Protein AF-A0A9D6QYR2-F1 (afdb_monomer_lite)

InterPro domains:
  IPR004518 NTP pyrophosphohydrolase MazG-like domain [PF03819] (58-133)
  IPR012359 NTP pyrophosphohydrolase MazG-related, YpjD [cd11531] (42-132)
  IPR047046 NTP pyrophosphohydrolase MazG-related, YpjD/YvdC [PTHR42692] (37-138)

Structure (mmCIF, N/CA/C/O backbone):
data_AF-A0A9D6QYR2-F1
#
_entry.id   AF-A0A9D6QYR2-F1
#
loop_
_atom_site.group_PDB
_atom_site.id
_atom_site.type_symbol
_atom_site.label_atom_id
_atom_site.label_alt_id
_atom_site.label_comp_id
_atom_site.label_asym_id
_atom_site.label_entity_id
_atom_site.label_seq_id
_atom_site.pdbx_PDB_ins_code
_atom_site.Cartn_x
_atom_site.Cartn_y
_atom_site.Cartn_z
_atom_site.occupancy
_atom_site.B_iso_or_equiv
_atom_site.auth_seq_id
_atom_site.auth_comp_id
_atom_site.auth_asym_id
_atom_site.auth_atom_id
_atom_site.pdbx_PDB_model_num
ATOM 1 N N . MET A 1 1 ? -58.741 17.210 10.074 1.00 35.81 1 MET A N 1
ATOM 2 C CA . MET A 1 1 ? -60.043 16.617 9.696 1.00 35.81 1 MET A CA 1
ATOM 3 C C . MET A 1 1 ? -59.778 15.585 8.601 1.00 35.81 1 MET A C 1
ATOM 5 O O . MET A 1 1 ? -59.161 15.942 7.610 1.00 35.81 1 MET A O 1
ATOM 9 N N . LYS A 1 2 ? -60.115 14.306 8.832 1.00 44.38 2 LYS A N 1
ATOM 10 C CA . LYS A 1 2 ? -60.040 13.199 7.851 1.00 44.38 2 LYS A CA 1
ATOM 11 C C . LYS A 1 2 ? -60.904 13.511 6.626 1.00 44.38 2 LYS A C 1
ATOM 13 O O . LYS A 1 2 ? -62.031 13.912 6.876 1.00 44.38 2 LYS A O 1
ATOM 18 N N . VAL A 1 3 ? -60.473 13.148 5.408 1.00 33.22 3 VAL A N 1
ATOM 19 C CA . VAL A 1 3 ? -61.301 12.398 4.428 1.00 33.22 3 VAL A CA 1
ATOM 20 C C . VAL A 1 3 ? -60.398 11.560 3.497 1.00 33.22 3 VAL A C 1
ATOM 22 O O . VAL A 1 3 ? -59.361 12.030 3.043 1.00 33.22 3 VAL A O 1
ATOM 25 N N . ARG A 1 4 ? -60.805 10.300 3.272 1.00 44.25 4 ARG A N 1
ATOM 26 C CA . ARG A 1 4 ? -60.239 9.271 2.376 1.00 44.25 4 ARG A CA 1
ATOM 27 C C . ARG A 1 4 ? -60.510 9.564 0.891 1.00 44.25 4 ARG A C 1
ATOM 29 O O . ARG A 1 4 ? -61.601 10.020 0.576 1.00 44.25 4 ARG A O 1
ATOM 36 N N . LEU A 1 5 ? -59.631 9.093 0.005 1.00 35.09 5 LEU A N 1
ATOM 37 C CA . LEU A 1 5 ? -59.960 8.638 -1.358 1.00 35.09 5 LEU A CA 1
ATOM 38 C C . LEU A 1 5 ? -59.154 7.345 -1.590 1.00 35.09 5 LEU A C 1
ATOM 40 O O . LEU A 1 5 ? -57.933 7.365 -1.511 1.00 35.09 5 LEU A O 1
ATOM 44 N N . ALA A 1 6 ? -59.796 6.186 -1.446 1.00 38.44 6 ALA A N 1
ATOM 45 C CA . ALA A 1 6 ? -60.396 5.395 -2.526 1.00 38.44 6 ALA A CA 1
ATOM 46 C C . ALA A 1 6 ? -59.334 4.558 -3.263 1.00 38.44 6 ALA A C 1
ATOM 48 O O . ALA A 1 6 ? -58.515 5.063 -4.022 1.00 38.44 6 ALA A O 1
ATOM 49 N N . GLU A 1 7 ? -59.359 3.265 -2.950 1.00 41.50 7 GLU A N 1
ATOM 50 C CA . GLU A 1 7 ? -58.525 2.200 -3.495 1.00 41.50 7 GLU A CA 1
ATOM 51 C C . GLU A 1 7 ? -58.764 2.051 -5.003 1.00 41.50 7 GLU A C 1
ATOM 53 O O . GLU A 1 7 ? -59.899 1.882 -5.446 1.00 41.50 7 GLU A O 1
ATOM 58 N N . PHE A 1 8 ? -57.686 2.068 -5.788 1.00 39.41 8 PHE A N 1
ATOM 59 C CA . PHE A 1 8 ? -57.690 1.551 -7.151 1.00 39.41 8 PHE A CA 1
ATOM 60 C C . PHE A 1 8 ? -56.898 0.246 -7.137 1.00 39.41 8 PHE A C 1
ATOM 62 O O . PHE A 1 8 ? -55.669 0.247 -7.127 1.00 39.41 8 PHE A O 1
ATOM 69 N N . VAL A 1 9 ? -57.618 -0.871 -7.055 1.00 45.50 9 VAL A N 1
ATOM 70 C CA . VAL A 1 9 ? -57.062 -2.216 -7.212 1.00 45.50 9 VAL A CA 1
ATOM 71 C C . VAL A 1 9 ? -57.087 -2.542 -8.705 1.00 45.50 9 VAL A C 1
ATOM 73 O O . VAL A 1 9 ? -58.176 -2.721 -9.253 1.00 45.50 9 VAL A O 1
ATOM 76 N N . PRO A 1 10 ? -55.943 -2.649 -9.401 1.00 43.28 10 PRO A N 1
ATOM 77 C CA . PRO A 1 10 ? -55.941 -3.272 -10.708 1.00 43.28 10 PRO A CA 1
ATOM 78 C C . PRO A 1 10 ? -55.992 -4.791 -10.519 1.00 43.28 10 PRO A C 1
ATOM 80 O O . PRO A 1 10 ? -55.103 -5.400 -9.922 1.00 43.28 10 PRO A O 1
ATOM 83 N N . HIS A 1 11 ? -57.051 -5.405 -11.045 1.00 39.94 11 HIS A N 1
ATOM 84 C CA . HIS A 1 11 ? -57.114 -6.840 -11.293 1.00 39.94 11 HIS A CA 1
ATOM 85 C C . HIS A 1 11 ? -55.954 -7.243 -12.216 1.00 39.94 11 HIS A C 1
ATOM 87 O O . HIS A 1 11 ? -56.010 -7.030 -13.424 1.00 39.94 11 HIS A O 1
ATOM 93 N N . PHE A 1 12 ? -54.908 -7.847 -11.651 1.00 44.28 12 PHE A N 1
ATOM 94 C CA . PHE A 1 12 ? -53.894 -8.575 -12.410 1.00 44.28 12 PHE A CA 1
ATOM 95 C C . PHE A 1 12 ? -54.203 -10.070 -12.341 1.00 44.28 12 PHE A C 1
ATOM 97 O O . PHE A 1 12 ? -53.740 -10.802 -11.470 1.00 44.28 12 PHE A O 1
ATOM 104 N N . THR A 1 13 ? -55.021 -10.527 -13.283 1.00 43.91 13 THR A N 1
ATOM 105 C CA . THR A 1 13 ? -55.102 -11.937 -13.660 1.00 43.91 13 THR A CA 1
ATOM 106 C C . THR A 1 13 ? -53.923 -12.245 -14.578 1.00 43.91 13 THR A C 1
ATOM 108 O O . THR A 1 13 ? -53.931 -11.858 -15.744 1.00 43.91 13 THR A O 1
ATOM 111 N N . GLY A 1 14 ? -52.891 -12.914 -14.067 1.00 39.06 14 GLY A N 1
ATOM 112 C CA . GLY A 1 14 ? -51.807 -13.428 -14.905 1.00 39.06 14 GLY A CA 1
ATOM 113 C C . GLY A 1 14 ? -50.497 -13.621 -14.150 1.00 39.06 14 GLY A C 1
ATOM 114 O O . GLY A 1 14 ? -50.000 -12.703 -13.507 1.00 39.06 14 GLY A O 1
ATOM 115 N N . LEU A 1 15 ? -49.934 -14.823 -14.269 1.00 44.56 15 LEU A N 1
ATOM 116 C CA . LEU A 1 15 ? -48.672 -15.343 -13.720 1.00 44.56 15 LEU A CA 1
ATOM 117 C C . LEU A 1 15 ? -47.392 -14.584 -14.171 1.00 44.56 15 LEU A C 1
ATOM 119 O O . LEU A 1 15 ? -46.385 -15.201 -14.497 1.00 44.56 15 LEU A O 1
ATOM 123 N N . GLY A 1 16 ? -47.402 -13.248 -14.207 1.00 39.50 16 GLY A N 1
ATOM 124 C CA . GLY A 1 16 ? -46.268 -12.414 -14.640 1.00 39.50 16 GLY A CA 1
ATOM 125 C C . GLY A 1 16 ? -45.541 -11.658 -13.520 1.00 39.50 16 GLY A C 1
ATOM 126 O O . GLY A 1 16 ? -44.465 -11.111 -13.746 1.00 39.50 16 GLY A O 1
ATOM 127 N N . GLY A 1 17 ? -46.096 -11.622 -12.304 1.00 38.47 17 GLY A N 1
ATOM 128 C CA . GLY A 1 17 ? -45.612 -10.754 -11.218 1.00 38.47 17 GLY A CA 1
ATOM 129 C C . GLY A 1 17 ? -44.368 -11.234 -10.459 1.00 38.47 17 GLY A C 1
ATOM 130 O O . GLY A 1 17 ? -43.757 -10.443 -9.748 1.00 38.47 17 GLY A O 1
ATOM 131 N N . LEU A 1 18 ? -43.954 -12.500 -10.602 1.00 41.03 18 LEU A N 1
ATOM 132 C CA . LEU A 1 18 ? -42.856 -13.062 -9.796 1.00 41.03 18 LEU A CA 1
ATOM 133 C C . LEU A 1 18 ? -41.456 -12.915 -10.425 1.00 41.03 18 LEU A C 1
ATOM 135 O O . LEU A 1 18 ? -40.450 -13.129 -9.747 1.00 41.03 18 LEU A O 1
ATOM 139 N N . LEU A 1 19 ? -41.366 -12.544 -11.705 1.00 45.28 19 LEU A N 1
ATOM 140 C CA . LEU A 1 19 ? -40.096 -12.509 -12.449 1.00 45.28 19 LEU A CA 1
ATOM 141 C C . LEU A 1 19 ? -39.377 -11.151 -12.396 1.00 45.28 19 LEU A C 1
ATOM 143 O O . LEU A 1 19 ? -38.160 -11.098 -12.556 1.00 45.28 19 LEU A O 1
ATOM 147 N N . LEU A 1 20 ? -40.088 -10.059 -12.101 1.00 46.59 20 LEU A N 1
ATOM 148 C CA . LEU A 1 20 ? -39.502 -8.710 -12.045 1.00 46.59 20 LEU A CA 1
ATOM 149 C C . LEU A 1 20 ? -38.872 -8.358 -10.685 1.00 46.59 20 LEU A C 1
ATOM 151 O O . LEU A 1 20 ? -38.000 -7.491 -10.630 1.00 46.59 20 LEU A O 1
ATOM 155 N N . GLY A 1 21 ? -39.251 -9.053 -9.606 1.00 39.25 21 GLY A N 1
ATOM 156 C CA . GLY A 1 21 ? -38.638 -8.888 -8.280 1.00 39.25 21 GLY A CA 1
ATOM 157 C C . GLY A 1 21 ? -37.263 -9.557 -8.159 1.00 39.25 21 GLY A C 1
ATOM 158 O O . GLY A 1 21 ? -36.341 -8.983 -7.586 1.00 39.25 21 GLY A O 1
ATOM 159 N N . HIS A 1 22 ? -37.089 -10.729 -8.777 1.00 40.09 22 HIS A N 1
ATOM 160 C CA . HIS A 1 22 ? -35.833 -11.483 -8.721 1.00 40.09 22 HIS A CA 1
ATOM 161 C C . HIS A 1 22 ? -34.713 -10.850 -9.562 1.00 40.09 22 HIS A C 1
ATOM 163 O O . HIS A 1 22 ? -33.549 -10.898 -9.171 1.00 40.09 22 HIS A O 1
ATOM 169 N N . ALA A 1 23 ? -35.046 -10.194 -10.680 1.00 42.69 23 ALA A N 1
ATOM 170 C CA . ALA A 1 23 ? -34.049 -9.549 -11.536 1.00 42.69 23 ALA A CA 1
ATOM 171 C C . ALA A 1 23 ? -33.447 -8.273 -10.912 1.00 42.69 23 ALA A C 1
ATOM 173 O O . ALA A 1 23 ? -32.258 -8.019 -11.088 1.00 42.69 23 ALA A O 1
ATOM 174 N N . ARG A 1 24 ? -34.229 -7.493 -10.146 1.00 42.34 24 ARG A N 1
ATOM 175 C CA . ARG A 1 24 ? -33.712 -6.314 -9.419 1.00 42.34 24 ARG A CA 1
ATOM 176 C C . ARG A 1 24 ? -32.873 -6.705 -8.206 1.00 42.34 24 ARG A C 1
ATOM 178 O O . ARG A 1 24 ? -31.784 -6.165 -8.043 1.00 42.34 24 ARG A O 1
ATOM 185 N N . TYR A 1 25 ? -33.318 -7.706 -7.442 1.00 39.03 25 TYR A N 1
ATOM 186 C CA . TYR A 1 25 ? -32.536 -8.247 -6.326 1.00 39.03 25 TYR A CA 1
ATOM 187 C C . TYR A 1 25 ? -31.197 -8.838 -6.809 1.00 39.03 25 TYR A C 1
ATOM 189 O O . TYR A 1 25 ? -30.175 -8.689 -6.155 1.00 39.03 25 TYR A O 1
ATOM 197 N N . SER A 1 26 ? -31.160 -9.419 -8.015 1.00 44.53 26 SER A N 1
ATOM 198 C CA . SER A 1 26 ? -29.943 -9.990 -8.609 1.00 44.53 26 SER A CA 1
ATOM 199 C C . SER A 1 26 ? -28.954 -8.968 -9.197 1.00 44.53 26 SER A C 1
ATOM 201 O O . SER A 1 26 ? -27.813 -9.349 -9.476 1.00 44.53 26 SER A O 1
ATOM 203 N N . LEU A 1 27 ? -29.354 -7.715 -9.439 1.00 41.91 27 LEU A N 1
ATOM 204 C CA . LEU A 1 27 ? -28.477 -6.689 -10.026 1.00 41.91 27 LEU A CA 1
ATOM 205 C C . LEU A 1 27 ? -27.812 -5.818 -8.955 1.00 41.91 27 LEU A C 1
ATOM 207 O O . LEU A 1 27 ? -26.626 -5.531 -9.082 1.00 41.91 27 LEU A O 1
ATOM 211 N N . GLU A 1 28 ? -28.515 -5.493 -7.865 1.00 46.28 28 GLU A N 1
ATOM 212 C CA . GLU A 1 28 ? -27.929 -4.772 -6.720 1.00 46.28 28 GLU A CA 1
ATOM 213 C C . GLU A 1 28 ? -26.887 -5.620 -5.969 1.00 46.28 28 GLU A C 1
ATOM 215 O O . GLU A 1 28 ? -25.894 -5.093 -5.472 1.00 46.28 28 GLU A O 1
ATOM 220 N N . SER A 1 29 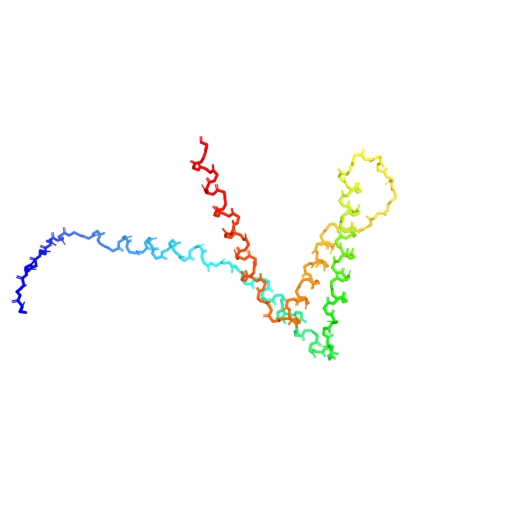? -27.041 -6.950 -5.960 1.00 42.09 29 SER A N 1
ATOM 221 C CA . SER A 1 29 ? -26.068 -7.864 -5.343 1.00 42.09 29 SER A CA 1
ATOM 222 C C . SER A 1 29 ? -24.786 -8.080 -6.159 1.00 42.09 29 SER A C 1
ATOM 224 O O . SER A 1 29 ? -23.830 -8.643 -5.635 1.00 42.09 29 SER A O 1
ATOM 226 N N . ARG A 1 30 ? -24.733 -7.656 -7.432 1.00 44.28 30 ARG A N 1
ATOM 227 C CA . ARG A 1 30 ? -23.542 -7.826 -8.293 1.00 44.28 30 ARG A CA 1
ATOM 228 C C . ARG A 1 30 ? -22.590 -6.631 -8.268 1.00 44.28 30 ARG A C 1
ATOM 230 O O . ARG A 1 30 ? -21.431 -6.789 -8.634 1.00 44.28 30 ARG A O 1
ATOM 237 N N . THR A 1 31 ? -23.043 -5.467 -7.815 1.00 43.31 31 THR A N 1
ATOM 238 C CA . THR A 1 31 ? -22.225 -4.247 -7.703 1.00 43.31 31 THR A CA 1
ATOM 239 C C . THR A 1 31 ? -21.587 -4.049 -6.327 1.00 43.31 31 THR A C 1
ATOM 241 O O . THR A 1 31 ? -20.742 -3.173 -6.189 1.00 43.31 31 THR A O 1
ATOM 244 N N . ALA A 1 32 ? -21.945 -4.851 -5.320 1.00 48.59 32 ALA A N 1
ATOM 245 C CA . ALA A 1 32 ? -21.573 -4.611 -3.921 1.00 48.59 32 ALA A CA 1
ATOM 246 C C . ALA A 1 32 ? -20.638 -5.666 -3.301 1.00 48.59 32 ALA A C 1
ATOM 248 O O . ALA A 1 32 ? -20.530 -5.744 -2.082 1.00 48.59 32 ALA A O 1
ATOM 249 N N . VAL A 1 33 ? -19.946 -6.470 -4.111 1.00 50.59 33 VAL A N 1
ATOM 250 C 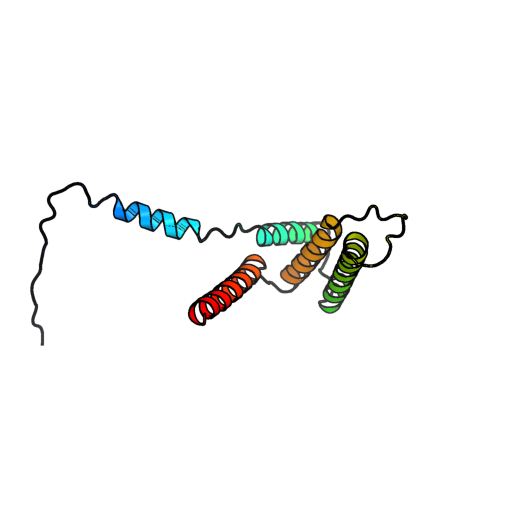CA . VAL A 1 33 ? -18.860 -7.324 -3.610 1.00 50.59 33 VAL A CA 1
ATOM 251 C C . VAL A 1 33 ? -17.554 -6.801 -4.186 1.00 50.59 33 VAL A C 1
ATOM 253 O O . VAL A 1 33 ? -16.954 -7.417 -5.064 1.00 50.59 33 VAL A O 1
ATOM 256 N N . MET A 1 34 ? -17.116 -5.634 -3.707 1.00 57.19 34 MET A N 1
ATOM 257 C CA . MET A 1 34 ? -15.684 -5.367 -3.742 1.00 57.19 34 MET A CA 1
ATOM 258 C C . MET A 1 34 ? -15.080 -6.401 -2.795 1.00 57.19 34 MET A C 1
ATOM 260 O O . MET A 1 34 ? -15.325 -6.384 -1.590 1.00 57.19 34 MET A O 1
ATOM 264 N N . HIS A 1 35 ? -14.456 -7.414 -3.384 1.00 59.66 35 HIS A N 1
ATOM 265 C CA . HIS A 1 35 ? -13.870 -8.535 -2.669 1.00 59.66 35 HIS A 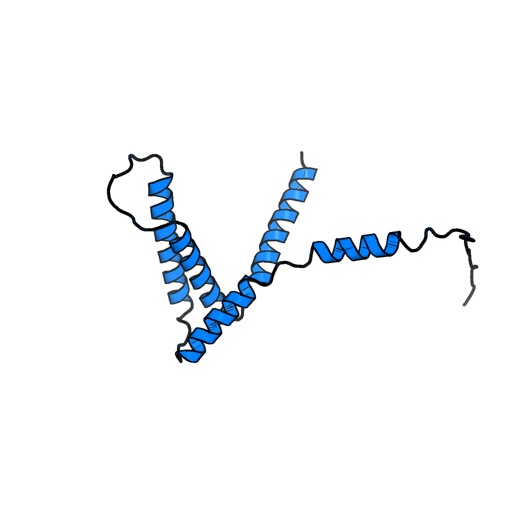CA 1
ATOM 266 C C . HIS A 1 35 ? -12.925 -7.954 -1.604 1.00 59.66 35 HIS A C 1
ATOM 268 O O . HIS A 1 35 ? -12.074 -7.147 -1.966 1.00 59.66 35 HIS A O 1
ATOM 274 N N . GLN A 1 36 ? -13.112 -8.312 -0.324 1.00 74.12 36 GLN A N 1
ATOM 275 C CA . GLN A 1 36 ? -12.399 -7.764 0.851 1.00 74.12 36 GLN A CA 1
ATOM 276 C C . GLN A 1 36 ? -10.919 -8.199 0.893 1.00 74.12 36 GLN A C 1
ATOM 278 O O . GLN A 1 36 ? -10.437 -8.804 1.853 1.00 74.12 36 GLN A O 1
ATOM 283 N N . VAL A 1 37 ? -10.215 -8.010 -0.218 1.00 86.31 37 VAL A N 1
ATOM 284 C CA . VAL A 1 37 ? -8.870 -8.527 -0.455 1.00 86.31 37 VAL A CA 1
ATOM 285 C C . VAL A 1 37 ? -7.869 -7.732 0.362 1.00 86.31 37 VAL A C 1
ATOM 287 O O . VAL A 1 37 ? -7.004 -8.334 0.993 1.00 86.31 37 VAL A O 1
ATOM 290 N N . MET A 1 38 ? -7.992 -6.403 0.401 1.00 91.44 38 MET A N 1
ATOM 291 C CA . MET A 1 38 ? -7.054 -5.586 1.167 1.00 91.44 38 MET A CA 1
ATOM 292 C C . MET A 1 38 ? -7.258 -5.794 2.662 1.00 91.44 38 MET A C 1
ATOM 294 O O . MET A 1 38 ? -6.282 -5.915 3.394 1.00 91.44 38 MET A O 1
ATOM 298 N N . GLN A 1 39 ? -8.504 -5.913 3.118 1.00 91.50 39 GLN A N 1
ATOM 299 C CA . GLN A 1 39 ? -8.821 -6.161 4.518 1.00 91.50 39 GLN A CA 1
ATOM 300 C C . GLN A 1 39 ? -8.286 -7.516 4.990 1.00 91.50 39 GLN A C 1
ATOM 302 O O . GLN A 1 39 ? -7.711 -7.602 6.076 1.00 91.50 39 GLN A O 1
ATOM 307 N N . LYS A 1 40 ? -8.431 -8.571 4.181 1.00 93.31 40 LYS A N 1
ATOM 308 C CA . LYS A 1 40 ? -7.837 -9.875 4.490 1.00 93.31 40 LYS A CA 1
ATOM 309 C C . LYS A 1 40 ? -6.312 -9.769 4.610 1.00 93.31 40 LYS A C 1
ATOM 311 O O . LYS A 1 40 ? -5.733 -10.278 5.566 1.00 93.31 40 LYS A O 1
ATOM 316 N N . GLN A 1 41 ? -5.674 -9.034 3.710 1.00 94.69 41 GLN A N 1
ATOM 317 C CA . GLN A 1 41 ? -4.217 -8.910 3.675 1.00 94.69 41 GLN A CA 1
ATOM 318 C C . GLN A 1 41 ? -3.713 -8.073 4.854 1.00 94.69 41 GLN A C 1
ATOM 320 O O . GLN A 1 41 ? -2.726 -8.425 5.496 1.00 94.69 41 GLN A O 1
ATOM 325 N N . GLN A 1 42 ? -4.446 -7.017 5.211 1.00 97.69 42 GLN A N 1
ATOM 326 C CA . GLN A 1 42 ? -4.243 -6.254 6.439 1.00 97.69 42 GLN A CA 1
ATOM 327 C C . GLN A 1 42 ? -4.298 -7.160 7.680 1.00 97.69 42 GLN A C 1
ATOM 329 O O . GLN A 1 42 ? -3.420 -7.058 8.535 1.00 97.69 42 GLN A O 1
ATOM 334 N N . GLN A 1 43 ? -5.275 -8.071 7.769 1.00 97.56 43 GLN A N 1
ATOM 335 C CA . GLN A 1 43 ? -5.404 -9.017 8.887 1.00 97.56 43 GLN A CA 1
ATOM 336 C C . GLN A 1 43 ? -4.271 -10.049 8.936 1.00 97.56 43 GLN A C 1
ATOM 338 O O . GLN A 1 43 ? -3.782 -10.358 10.024 1.00 97.56 43 GLN A O 1
ATOM 343 N N . 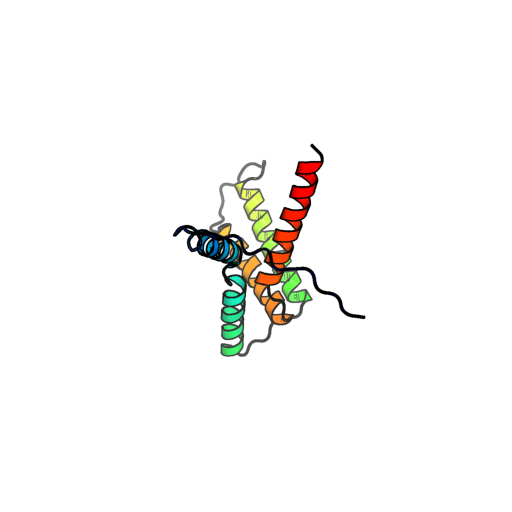GLU A 1 44 ? -3.850 -10.584 7.788 1.00 97.56 44 GLU A N 1
ATOM 344 C CA . GLU A 1 44 ? -2.739 -11.540 7.703 1.00 97.56 44 GLU A CA 1
ATOM 345 C C . GLU A 1 44 ? -1.424 -10.901 8.172 1.00 97.56 44 GLU A C 1
ATOM 347 O O . GLU A 1 44 ? -0.735 -11.465 9.025 1.00 97.56 44 GLU A O 1
ATOM 352 N N . ILE A 1 45 ? -1.125 -9.685 7.700 1.00 97.81 45 ILE A N 1
ATOM 353 C CA . ILE A 1 45 ? 0.056 -8.917 8.121 1.00 97.81 45 ILE A CA 1
ATOM 354 C C . ILE A 1 45 ? -0.001 -8.620 9.622 1.00 97.81 45 ILE A C 1
ATOM 356 O O . ILE A 1 45 ? 0.969 -8.857 10.339 1.00 97.81 45 ILE A O 1
ATOM 360 N N . ASP A 1 46 ? -1.143 -8.154 10.127 1.00 98.12 46 ASP A N 1
ATOM 361 C CA . ASP A 1 46 ? -1.293 -7.820 11.544 1.00 98.12 46 ASP A CA 1
ATOM 362 C C . ASP A 1 46 ? -1.148 -9.042 12.460 1.00 98.12 46 ASP A C 1
ATOM 364 O O . ASP A 1 46 ? -0.512 -8.975 13.515 1.00 98.12 46 ASP A O 1
ATOM 368 N N . SER A 1 47 ? -1.683 -10.186 12.032 1.00 98.19 47 SER A N 1
ATOM 369 C CA . SER A 1 47 ? -1.532 -11.457 12.744 1.00 98.19 47 SER A CA 1
ATOM 370 C C . SER A 1 47 ? -0.067 -11.885 12.813 1.00 98.19 47 SER A C 1
ATOM 372 O O . SER A 1 47 ? 0.401 -12.297 13.875 1.00 98.19 47 SER A O 1
ATOM 374 N N . TRP A 1 48 ? 0.678 -11.728 11.717 1.00 98.00 48 TRP A N 1
ATOM 375 C CA . TRP A 1 48 ? 2.106 -12.029 11.678 1.00 98.00 48 TRP A CA 1
ATOM 376 C C . TRP A 1 48 ? 2.926 -11.106 12.592 1.00 98.00 48 TRP A C 1
ATOM 378 O O . TRP A 1 48 ? 3.763 -11.589 13.354 1.00 98.00 48 TRP A O 1
ATOM 388 N N . PHE A 1 49 ? 2.641 -9.799 12.606 1.00 97.81 49 PHE A N 1
ATOM 389 C CA . PHE A 1 49 ? 3.296 -8.854 13.523 1.00 97.81 49 PHE A CA 1
ATOM 390 C C . PHE A 1 49 ? 3.057 -9.234 14.986 1.00 97.81 49 PHE A C 1
ATOM 392 O O . PHE A 1 49 ? 3.997 -9.259 15.784 1.00 97.81 49 PHE A O 1
ATOM 399 N N . LYS A 1 50 ? 1.815 -9.599 15.328 1.00 97.62 50 LYS A N 1
ATOM 400 C CA . LYS A 1 50 ? 1.448 -10.067 16.671 1.00 97.62 50 LYS A CA 1
ATOM 401 C C . LYS A 1 50 ? 2.176 -11.351 17.058 1.00 97.62 50 LYS A C 1
ATOM 403 O O . LYS A 1 50 ? 2.699 -11.420 18.166 1.00 97.62 50 LYS A O 1
ATOM 408 N N . GLU A 1 51 ? 2.255 -12.338 16.163 1.00 98.31 51 GLU A N 1
ATOM 409 C CA . GLU A 1 51 ? 2.999 -13.586 16.397 1.00 98.31 51 GLU A CA 1
ATOM 410 C C . GLU A 1 51 ? 4.479 -13.312 16.697 1.00 98.31 51 GLU A C 1
ATOM 412 O O . GLU A 1 51 ? 5.065 -13.925 17.589 1.00 98.31 51 GLU A O 1
ATOM 417 N N . LYS A 1 52 ? 5.084 -12.359 15.980 1.00 97.38 52 LYS A N 1
ATOM 418 C CA . LYS A 1 52 ? 6.485 -11.970 16.175 1.00 97.38 52 LYS A CA 1
ATOM 419 C C . LYS A 1 52 ? 6.716 -11.018 17.351 1.00 97.38 52 LYS A C 1
ATOM 421 O O . LYS A 1 52 ? 7.870 -10.752 17.684 1.00 97.38 52 LYS A O 1
ATOM 426 N N . GLY A 1 53 ? 5.658 -10.513 17.988 1.00 97.56 53 GLY A N 1
ATOM 427 C CA . GLY A 1 53 ? 5.756 -9.500 19.041 1.00 97.56 53 GLY A CA 1
ATOM 428 C C . GLY A 1 53 ? 6.290 -8.157 18.531 1.00 97.56 53 GLY A C 1
ATOM 429 O O . GLY A 1 53 ? 6.925 -7.419 19.284 1.00 97.56 53 GLY A O 1
ATOM 430 N N . TRP A 1 54 ? 6.085 -7.859 17.248 1.00 97.88 54 TRP A N 1
ATOM 431 C CA . TRP A 1 54 ? 6.535 -6.623 16.622 1.00 97.88 54 TRP A CA 1
ATOM 432 C C . TRP A 1 54 ? 5.480 -5.527 16.713 1.00 97.88 54 TRP A C 1
ATOM 434 O O . TRP A 1 54 ? 4.277 -5.774 16.657 1.00 97.88 54 TRP A O 1
ATOM 444 N N . SER A 1 55 ? 5.966 -4.293 16.782 1.00 97.12 55 SER A N 1
ATOM 445 C CA . SER A 1 55 ? 5.155 -3.094 16.601 1.00 97.12 55 SER A CA 1
ATOM 446 C C . SER A 1 55 ? 5.394 -2.528 15.208 1.00 97.12 55 SER A C 1
ATOM 448 O O . SER A 1 55 ? 6.506 -2.612 14.683 1.00 97.12 55 SER A O 1
ATOM 450 N N . TYR A 1 56 ? 4.377 -1.891 14.628 1.00 98.06 56 TYR A N 1
ATOM 451 C CA . TYR A 1 56 ? 4.573 -1.089 13.423 1.00 98.06 56 TYR A CA 1
ATOM 452 C C . TYR A 1 56 ? 5.556 0.059 13.680 1.00 98.06 56 TYR A C 1
ATOM 454 O O . TYR A 1 56 ? 5.647 0.594 14.790 1.00 98.06 56 TYR A O 1
ATOM 462 N N . TRP A 1 57 ? 6.286 0.452 12.637 1.00 96.75 57 TRP A N 1
ATOM 463 C CA . TRP A 1 57 ? 7.186 1.600 12.693 1.00 96.75 57 TRP A CA 1
ATOM 464 C C . TRP A 1 57 ? 6.430 2.930 12.824 1.00 96.75 57 TRP A C 1
ATOM 466 O O . TRP A 1 57 ? 5.214 3.008 12.655 1.00 96.75 57 TRP A O 1
ATOM 476 N N . SER A 1 58 ? 7.173 4.008 13.097 1.00 98.00 58 SER A N 1
ATOM 477 C CA . SER A 1 58 ? 6.600 5.356 13.135 1.00 98.00 58 SER A CA 1
ATOM 478 C C . SER A 1 58 ? 6.004 5.757 11.772 1.00 98.00 58 SER A C 1
ATOM 480 O O . SER A 1 58 ? 6.509 5.304 10.739 1.00 98.00 58 SER A O 1
ATOM 482 N N . PRO A 1 59 ? 5.004 6.661 11.724 1.00 97.88 59 PRO A N 1
ATOM 483 C CA . PRO A 1 59 ? 4.381 7.074 10.464 1.00 97.88 59 PRO A CA 1
ATOM 484 C C . PRO A 1 59 ? 5.387 7.594 9.426 1.00 97.88 59 PRO A C 1
ATOM 486 O O . PRO A 1 59 ? 5.280 7.275 8.245 1.00 97.88 59 PRO A O 1
ATOM 489 N N . LEU A 1 60 ? 6.403 8.347 9.866 1.00 98.31 60 LEU A N 1
ATOM 490 C CA . LEU A 1 60 ? 7.449 8.871 8.981 1.00 98.31 60 LEU A CA 1
ATOM 491 C C . LEU A 1 60 ? 8.400 7.778 8.483 1.00 98.31 60 LEU A C 1
ATOM 493 O O . LEU A 1 60 ? 8.866 7.856 7.352 1.00 98.31 60 LEU A O 1
ATOM 497 N N . SER A 1 61 ? 8.665 6.753 9.293 1.00 98.44 61 SER A N 1
ATOM 498 C CA . SER A 1 61 ? 9.472 5.601 8.876 1.00 98.44 61 SER A CA 1
ATOM 499 C C . SER A 1 61 ? 8.752 4.774 7.812 1.00 98.44 61 SER A C 1
ATOM 501 O O . SER A 1 61 ? 9.362 4.406 6.813 1.00 98.44 61 SER A O 1
ATOM 503 N N . ILE A 1 62 ? 7.448 4.532 7.989 1.00 98.31 62 ILE A N 1
ATOM 504 C CA . ILE A 1 62 ? 6.633 3.824 6.993 1.00 98.31 62 ILE A CA 1
ATOM 505 C C . ILE A 1 62 ? 6.542 4.649 5.701 1.00 98.31 62 ILE A C 1
ATOM 507 O O . ILE A 1 62 ? 6.684 4.099 4.613 1.00 98.31 62 ILE A O 1
ATOM 511 N N . LEU A 1 63 ? 6.371 5.974 5.804 1.00 98.44 63 LEU A N 1
ATOM 512 C CA . LEU A 1 63 ? 6.377 6.861 4.639 1.00 98.44 63 LEU A CA 1
ATOM 513 C C . LEU A 1 63 ? 7.723 6.839 3.902 1.00 98.44 63 LEU A C 1
ATOM 515 O O . LEU A 1 63 ? 7.738 6.785 2.676 1.00 98.44 63 LEU A O 1
ATOM 519 N N . ALA A 1 64 ? 8.843 6.873 4.627 1.00 98.62 64 ALA A N 1
ATOM 520 C CA . ALA A 1 64 ? 10.168 6.784 4.023 1.00 98.62 64 ALA A CA 1
ATOM 521 C C . ALA A 1 64 ? 10.338 5.467 3.254 1.00 98.62 64 ALA A C 1
ATOM 523 O O . ALA A 1 64 ? 10.750 5.500 2.097 1.00 98.62 64 ALA A O 1
ATOM 524 N N . ARG A 1 65 ? 9.924 4.337 3.849 1.00 98.38 65 ARG A N 1
ATOM 525 C CA . ARG A 1 65 ? 9.933 3.036 3.170 1.00 98.38 65 ARG A CA 1
ATOM 526 C C . ARG A 1 65 ? 9.048 3.044 1.924 1.00 98.38 65 ARG A C 1
ATOM 528 O O . ARG A 1 65 ? 9.493 2.614 0.875 1.00 98.38 65 ARG A O 1
ATOM 535 N N . LEU A 1 66 ? 7.850 3.627 1.990 1.00 98.62 66 LEU A N 1
ATOM 536 C CA . LEU A 1 66 ? 6.963 3.733 0.826 1.00 98.62 66 LEU A CA 1
ATOM 537 C C . LEU A 1 66 ? 7.621 4.493 -0.337 1.00 98.62 66 LEU A C 1
ATOM 539 O O . LEU A 1 66 ? 7.447 4.121 -1.498 1.00 98.62 66 LEU A O 1
ATOM 543 N N . MET A 1 67 ? 8.357 5.568 -0.040 1.00 98.62 67 MET A N 1
ATOM 544 C CA . MET A 1 67 ? 9.077 6.335 -1.062 1.00 98.62 67 MET A CA 1
ATOM 545 C C . MET A 1 67 ? 10.265 5.562 -1.640 1.00 98.62 67 MET A C 1
ATOM 547 O O . MET A 1 67 ? 10.551 5.716 -2.825 1.00 98.62 67 MET A O 1
ATOM 551 N N . GLU A 1 68 ? 10.924 4.734 -0.831 1.00 98.31 68 GLU A N 1
ATOM 552 C CA . GLU A 1 68 ? 11.986 3.826 -1.271 1.00 98.31 68 GLU A CA 1
ATOM 553 C C . GLU A 1 68 ? 11.456 2.828 -2.309 1.00 98.31 68 GLU A C 1
ATOM 555 O O . GLU A 1 68 ? 11.917 2.868 -3.451 1.00 98.31 68 GLU A O 1
ATOM 560 N N . GLU A 1 69 ? 10.400 2.070 -1.983 1.00 98.12 69 GLU A N 1
ATOM 561 C CA . GLU A 1 69 ? 9.819 1.077 -2.910 1.00 98.12 69 GLU A CA 1
ATOM 562 C C . GLU A 1 69 ? 9.254 1.735 -4.173 1.00 98.12 69 GLU A C 1
ATOM 564 O O . GLU A 1 69 ? 9.388 1.239 -5.290 1.00 98.12 69 GLU A O 1
ATOM 569 N N . THR A 1 70 ? 8.654 2.922 -4.031 1.00 98.38 70 THR A N 1
ATOM 570 C CA . THR A 1 70 ? 8.175 3.690 -5.191 1.00 98.38 70 THR A CA 1
ATOM 571 C C . THR A 1 70 ? 9.336 4.127 -6.091 1.00 98.38 70 THR A C 1
ATOM 573 O O . THR A 1 70 ? 9.189 4.182 -7.314 1.00 98.38 70 THR A O 1
ATOM 576 N N . GLY A 1 71 ? 10.494 4.447 -5.509 1.00 97.12 71 GLY A N 1
ATOM 577 C CA . GLY A 1 71 ? 11.711 4.792 -6.238 1.00 97.12 71 GLY A CA 1
ATOM 578 C C . GLY A 1 71 ? 12.320 3.595 -6.968 1.00 97.12 71 GLY A C 1
ATOM 579 O O . GLY A 1 71 ? 12.724 3.738 -8.125 1.00 97.12 71 GLY A O 1
ATOM 580 N N . GLU A 1 72 ? 12.342 2.423 -6.332 1.00 95.50 72 GLU A N 1
ATOM 581 C CA . GLU A 1 72 ? 12.768 1.153 -6.937 1.00 95.50 72 GLU A CA 1
ATOM 582 C C . GLU A 1 72 ? 11.863 0.782 -8.120 1.00 95.50 72 GLU A C 1
ATOM 584 O O . GLU A 1 72 ? 12.347 0.618 -9.248 1.00 95.50 72 GLU A O 1
ATOM 589 N N . PHE A 1 73 ? 10.543 0.823 -7.913 1.00 96.56 73 PHE A N 1
ATOM 590 C CA . PHE A 1 73 ? 9.546 0.658 -8.969 1.00 96.56 73 PHE A CA 1
ATOM 591 C C . PHE A 1 73 ? 9.771 1.635 -10.131 1.00 96.56 73 PHE A C 1
ATOM 593 O O . PHE A 1 73 ? 9.839 1.231 -11.295 1.00 96.56 73 PHE A O 1
ATOM 600 N N . ALA A 1 74 ? 9.935 2.930 -9.841 1.00 95.50 74 ALA A N 1
ATOM 601 C CA . ALA A 1 74 ? 10.150 3.950 -10.864 1.00 95.50 74 ALA A CA 1
ATOM 602 C C . ALA A 1 74 ? 11.447 3.717 -11.655 1.00 95.50 74 ALA A C 1
ATOM 604 O O . ALA A 1 74 ? 11.470 3.879 -12.881 1.00 95.50 74 ALA A O 1
ATOM 605 N N . ARG A 1 75 ? 12.525 3.307 -10.975 1.00 92.38 75 ARG A N 1
ATOM 606 C CA . ARG A 1 75 ? 13.802 2.951 -11.606 1.00 92.38 75 ARG A CA 1
ATOM 607 C C . ARG A 1 75 ? 13.619 1.785 -12.576 1.00 92.38 75 ARG A C 1
ATOM 609 O O . ARG A 1 75 ? 14.112 1.869 -13.704 1.00 92.38 75 ARG A O 1
ATOM 616 N N . LEU A 1 76 ? 12.894 0.742 -12.170 1.00 92.00 76 LEU A N 1
ATOM 617 C CA . LEU A 1 76 ? 12.644 -0.438 -12.996 1.00 92.00 76 LEU A CA 1
ATOM 618 C C . LEU A 1 76 ? 11.737 -0.121 -14.194 1.00 92.00 76 LEU A C 1
ATOM 620 O O . LEU A 1 76 ? 12.060 -0.494 -15.322 1.00 92.00 76 LEU A O 1
ATOM 624 N N . VAL A 1 77 ? 10.662 0.648 -13.996 1.00 93.12 77 VAL A N 1
ATOM 625 C CA . VAL A 1 77 ? 9.803 1.139 -15.089 1.00 93.12 77 VAL A CA 1
ATOM 626 C C . VAL A 1 77 ? 10.624 1.925 -16.110 1.00 93.12 77 VAL A C 1
ATOM 628 O O . VAL A 1 77 ? 10.528 1.663 -17.308 1.00 93.12 77 VAL A O 1
ATOM 631 N N . ASN A 1 78 ? 11.478 2.846 -15.660 1.00 91.19 78 ASN A N 1
ATOM 632 C CA . ASN A 1 78 ? 12.331 3.620 -16.560 1.00 91.19 78 ASN A CA 1
ATOM 633 C C . ASN A 1 78 ? 13.367 2.743 -17.287 1.00 91.19 78 ASN A C 1
ATOM 635 O O . ASN A 1 78 ? 13.696 3.013 -18.439 1.00 91.19 78 ASN A O 1
ATOM 639 N N . HIS A 1 79 ? 13.876 1.688 -16.651 1.00 87.00 79 HIS A N 1
ATOM 640 C CA . HIS A 1 79 ? 14.767 0.731 -17.307 1.00 87.00 79 HIS A CA 1
ATOM 641 C C . HIS A 1 79 ? 14.045 -0.086 -18.397 1.00 87.00 79 HIS A C 1
ATOM 643 O O . HIS A 1 79 ? 14.580 -0.284 -19.491 1.00 87.00 79 HIS A O 1
ATOM 649 N N . LEU A 1 80 ? 12.823 -0.548 -18.122 1.00 87.94 80 LEU A N 1
ATOM 650 C CA . LEU A 1 80 ? 12.061 -1.410 -19.029 1.00 87.94 80 LEU A CA 1
ATOM 651 C C . LEU A 1 80 ? 11.405 -0.640 -20.183 1.00 87.94 80 LEU A C 1
ATOM 653 O O . LEU A 1 80 ? 11.399 -1.139 -21.315 1.00 87.94 80 LEU A O 1
ATOM 657 N N . PHE A 1 81 ? 10.888 0.558 -19.904 1.00 90.00 81 PHE A N 1
ATOM 658 C CA . PHE A 1 81 ? 10.017 1.324 -20.802 1.00 90.00 81 PHE A CA 1
ATOM 659 C C . PHE A 1 81 ? 10.525 2.735 -21.134 1.00 90.00 81 PHE A C 1
ATOM 661 O O . PHE A 1 81 ? 9.856 3.445 -21.878 1.00 90.00 81 PHE A O 1
ATOM 668 N N . GLY A 1 82 ? 11.666 3.170 -20.591 1.00 87.31 82 GLY A N 1
ATOM 669 C CA . GLY A 1 82 ? 12.219 4.499 -20.864 1.00 87.31 82 GLY A CA 1
ATOM 670 C C . GLY A 1 82 ? 12.923 4.607 -22.222 1.00 87.31 82 GLY A C 1
ATOM 671 O O . GLY A 1 82 ? 13.406 3.623 -22.776 1.00 87.31 82 GLY A O 1
ATOM 672 N N . ASP A 1 83 ? 13.051 5.838 -22.722 1.00 85.94 83 ASP A N 1
ATOM 673 C CA . ASP A 1 83 ? 13.596 6.147 -24.059 1.00 85.94 83 ASP A CA 1
ATOM 674 C C . ASP A 1 83 ? 15.130 6.017 -24.170 1.00 85.94 83 ASP A C 1
ATOM 676 O O . ASP A 1 83 ? 15.714 6.230 -25.236 1.00 85.94 83 ASP A O 1
ATOM 680 N N . LYS A 1 84 ? 15.822 5.720 -23.063 1.00 77.31 84 LYS A N 1
ATOM 681 C CA . LYS A 1 84 ? 17.288 5.629 -23.030 1.00 77.31 84 LYS A CA 1
ATOM 682 C C . LYS A 1 84 ? 17.774 4.232 -23.439 1.00 77.31 84 LYS A C 1
ATOM 684 O O . LYS A 1 84 ? 17.110 3.243 -23.136 1.00 77.31 84 LYS A O 1
ATOM 689 N N . PRO A 1 85 ? 18.969 4.121 -24.057 1.00 69.44 85 PRO A N 1
ATOM 690 C CA . PRO A 1 85 ? 19.556 2.832 -24.406 1.00 69.44 85 PRO A CA 1
ATOM 691 C C . PRO A 1 85 ? 19.656 1.917 -23.184 1.00 69.44 85 PRO A C 1
ATOM 693 O O . PRO A 1 85 ? 20.223 2.297 -22.154 1.00 69.44 85 PRO A O 1
ATOM 696 N N . LYS A 1 86 ? 19.103 0.709 -23.308 1.00 70.38 86 LYS A N 1
ATOM 697 C CA . LYS A 1 86 ? 19.099 -0.287 -22.236 1.00 70.38 86 LYS A CA 1
ATOM 698 C C . LYS A 1 86 ? 20.529 -0.755 -21.978 1.00 70.38 86 LYS A C 1
ATOM 700 O O . LYS A 1 86 ? 21.199 -1.237 -22.889 1.00 70.38 86 LYS A O 1
ATOM 705 N N . ARG A 1 87 ? 21.006 -0.618 -20.737 1.00 67.25 87 ARG A N 1
ATOM 706 C CA . ARG A 1 87 ? 22.209 -1.338 -20.296 1.00 67.25 87 ARG A CA 1
ATOM 707 C C . ARG A 1 87 ? 21.844 -2.818 -20.207 1.00 67.25 87 ARG A C 1
ATOM 709 O O . ARG A 1 87 ? 20.796 -3.145 -19.666 1.00 67.25 87 ARG A O 1
ATOM 716 N N . SER A 1 88 ? 22.686 -3.690 -20.753 1.00 61.16 88 SER A N 1
ATOM 717 C CA . SER A 1 88 ? 22.469 -5.144 -20.814 1.00 61.16 88 SER A CA 1
ATOM 718 C C . SER A 1 88 ? 22.631 -5.856 -19.469 1.00 61.16 88 SER A C 1
ATOM 720 O O . SER A 1 88 ? 22.480 -7.071 -19.396 1.00 61.16 88 SER A O 1
ATOM 722 N N . GLU A 1 89 ? 22.977 -5.125 -18.414 1.00 58.03 89 GLU A N 1
ATOM 723 C CA . GLU A 1 89 ? 23.265 -5.698 -17.110 1.00 58.03 89 GLU A CA 1
ATOM 724 C C . GLU A 1 89 ? 22.061 -5.580 -16.182 1.00 58.03 89 GLU A C 1
ATOM 726 O O . GLU A 1 89 ? 21.674 -4.487 -15.773 1.00 58.03 89 GLU A O 1
ATOM 731 N N . GLY A 1 90 ? 21.524 -6.755 -15.852 1.00 58.94 90 GLY A N 1
ATOM 732 C CA . GLY A 1 90 ? 21.283 -7.151 -14.472 1.00 58.94 90 GLY A CA 1
ATOM 733 C C . GLY A 1 90 ? 20.243 -6.346 -13.714 1.00 58.94 90 GLY A C 1
ATOM 734 O O . GLY A 1 90 ? 20.582 -5.484 -12.911 1.00 58.94 90 GLY A O 1
ATOM 735 N N . ALA A 1 91 ? 18.990 -6.755 -13.845 1.00 57.38 91 ALA A N 1
ATOM 736 C CA . ALA A 1 91 ? 18.099 -6.743 -12.702 1.00 57.38 91 ALA A CA 1
ATOM 737 C C . ALA A 1 91 ? 17.244 -8.007 -12.777 1.00 57.38 91 ALA A C 1
ATOM 739 O O . ALA A 1 91 ? 16.400 -8.133 -13.657 1.00 57.38 91 ALA A O 1
ATOM 740 N N . ASP A 1 92 ? 17.475 -8.934 -11.850 1.00 72.31 92 ASP A N 1
ATOM 741 C CA . ASP A 1 92 ? 16.542 -10.034 -11.559 1.00 72.31 92 ASP A CA 1
ATOM 742 C C . ASP A 1 92 ? 15.294 -9.506 -10.807 1.00 72.31 92 ASP A C 1
ATOM 744 O O . ASP A 1 92 ? 14.464 -10.276 -10.339 1.00 72.31 92 ASP A O 1
ATOM 748 N N . GLN A 1 93 ? 15.169 -8.175 -10.670 1.00 80.88 93 GLN A N 1
ATOM 749 C CA . GLN A 1 93 ? 14.029 -7.482 -10.071 1.00 80.88 93 GLN A CA 1
ATOM 750 C C . GLN A 1 93 ? 12.841 -7.490 -11.033 1.00 80.88 93 GLN A C 1
ATOM 752 O O . GLN A 1 93 ? 12.970 -7.142 -12.215 1.00 80.88 93 GLN A O 1
ATOM 757 N N . ARG A 1 94 ? 11.660 -7.835 -10.520 1.00 90.88 94 ARG A N 1
ATOM 758 C CA . AR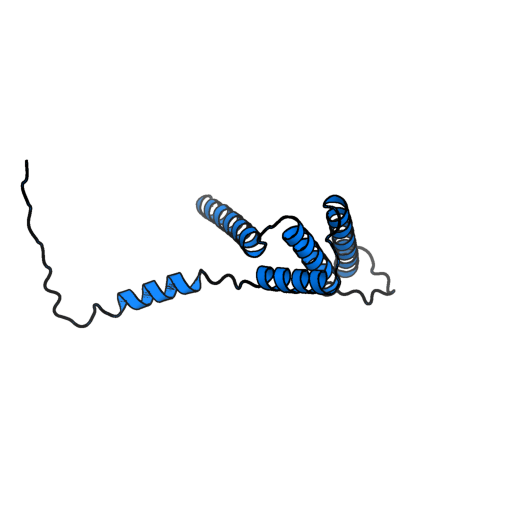G A 1 94 ? 10.417 -7.870 -11.293 1.00 90.88 94 ARG A CA 1
ATOM 759 C C . ARG A 1 94 ? 9.497 -6.753 -10.822 1.00 90.88 94 ARG A C 1
ATOM 761 O O . ARG A 1 94 ? 9.435 -6.431 -9.646 1.00 90.88 94 ARG A O 1
ATOM 768 N N . LEU A 1 95 ? 8.710 -6.196 -11.745 1.00 93.50 95 LEU A N 1
ATOM 769 C CA . LEU A 1 95 ? 7.732 -5.147 -11.412 1.00 93.50 95 LEU A CA 1
ATOM 770 C C . LEU A 1 95 ? 6.738 -5.593 -10.332 1.00 93.50 95 LEU A C 1
ATOM 772 O O . LEU A 1 95 ? 6.243 -4.762 -9.581 1.00 93.50 95 LEU A O 1
ATOM 776 N N . GLU A 1 96 ? 6.422 -6.887 -10.285 1.00 95.12 96 GLU A N 1
ATOM 777 C CA . GLU A 1 96 ? 5.518 -7.448 -9.281 1.00 95.12 96 GLU A CA 1
ATOM 778 C C . GLU A 1 96 ? 6.098 -7.426 -7.866 1.00 95.12 96 GLU A C 1
ATOM 780 O O . GLU A 1 96 ? 5.320 -7.250 -6.932 1.00 95.12 96 GLU A O 1
ATOM 785 N N . ASP A 1 97 ? 7.421 -7.539 -7.717 1.00 95.00 97 ASP A N 1
ATOM 786 C CA . ASP A 1 97 ? 8.085 -7.496 -6.413 1.00 95.00 97 ASP A CA 1
ATOM 787 C C . ASP A 1 97 ? 7.949 -6.081 -5.832 1.00 95.00 97 ASP A C 1
ATOM 789 O O . ASP A 1 97 ? 7.383 -5.896 -4.758 1.00 95.00 97 ASP A O 1
ATOM 793 N N . GLU A 1 98 ? 8.297 -5.067 -6.629 1.00 97.12 98 GLU A N 1
ATOM 794 C CA . GLU A 1 98 ? 8.219 -3.656 -6.223 1.00 97.12 98 GLU A CA 1
ATOM 795 C C . GLU A 1 98 ? 6.774 -3.207 -5.937 1.00 97.12 98 GLU A C 1
ATOM 797 O O . GLU A 1 98 ? 6.492 -2.465 -4.995 1.00 97.12 98 GLU A O 1
ATOM 802 N N . LEU A 1 99 ? 5.810 -3.671 -6.744 1.00 97.44 99 LEU A N 1
ATOM 803 C CA . LEU A 1 99 ? 4.389 -3.420 -6.488 1.00 97.44 99 LEU A CA 1
ATOM 804 C C . LEU A 1 99 ? 3.913 -4.128 -5.213 1.00 97.44 99 LEU A C 1
ATOM 806 O O . LEU A 1 99 ? 3.101 -3.565 -4.475 1.00 97.44 99 LEU A O 1
ATOM 810 N N . GLY A 1 100 ? 4.409 -5.338 -4.954 1.00 96.94 100 GLY A N 1
ATOM 811 C CA . GLY A 1 100 ? 4.153 -6.084 -3.727 1.00 96.94 100 GLY A CA 1
ATOM 812 C C . GLY A 1 100 ? 4.636 -5.328 -2.493 1.00 96.94 100 GLY A C 1
ATOM 813 O O . GLY A 1 100 ? 3.860 -5.144 -1.553 1.00 96.94 100 GLY A O 1
ATOM 814 N N . ASP A 1 101 ? 5.858 -4.804 -2.531 1.00 97.69 101 ASP A N 1
ATOM 815 C CA . ASP A 1 101 ? 6.456 -4.057 -1.423 1.00 97.69 101 ASP A CA 1
ATOM 816 C C . ASP A 1 101 ? 5.737 -2.725 -1.155 1.00 97.69 101 ASP A C 1
ATOM 818 O O . ASP A 1 101 ? 5.482 -2.360 0.002 1.00 97.69 101 ASP A O 1
ATOM 822 N N . ILE A 1 102 ? 5.287 -2.031 -2.209 1.00 98.38 102 ILE A N 1
ATOM 823 C CA . ILE A 1 102 ? 4.419 -0.849 -2.084 1.00 98.38 102 ILE A CA 1
ATOM 824 C C . ILE A 1 102 ? 3.102 -1.214 -1.385 1.00 98.38 102 ILE A C 1
ATOM 826 O O . ILE A 1 1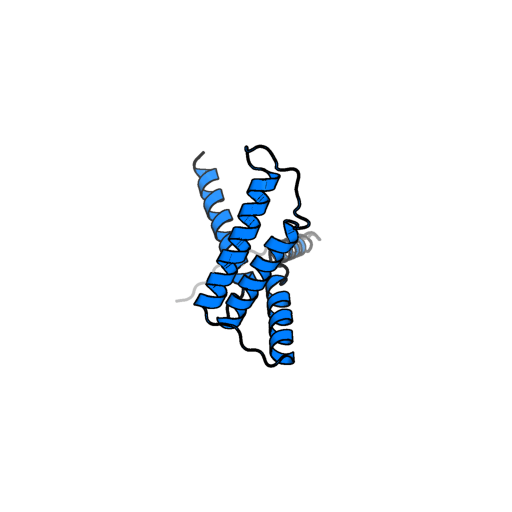02 ? 2.692 -0.537 -0.435 1.00 98.38 102 ILE A O 1
ATOM 830 N N . LEU A 1 103 ? 2.427 -2.279 -1.831 1.00 97.56 103 LEU A N 1
ATOM 831 C CA . LEU A 1 103 ? 1.151 -2.716 -1.254 1.00 97.56 103 LEU A CA 1
ATOM 832 C C . LEU A 1 103 ? 1.310 -3.153 0.206 1.00 97.56 103 LEU A C 1
ATOM 834 O O . LEU A 1 103 ? 0.503 -2.764 1.055 1.00 97.56 103 LEU A O 1
ATOM 838 N N . TYR A 1 104 ? 2.364 -3.905 0.513 1.00 97.81 104 TYR A N 1
ATOM 839 C CA . TYR A 1 104 ? 2.703 -4.328 1.867 1.00 97.81 104 TYR A CA 1
ATOM 840 C C . TYR A 1 104 ? 2.954 -3.125 2.788 1.00 97.81 104 TYR A C 1
ATOM 842 O O . TYR A 1 104 ? 2.410 -3.050 3.895 1.00 97.81 104 TYR A O 1
ATOM 850 N N . THR A 1 105 ? 3.709 -2.133 2.312 1.00 98.19 105 THR A N 1
ATOM 851 C CA . THR A 1 105 ? 3.998 -0.913 3.076 1.00 98.19 105 THR A CA 1
ATOM 852 C C . THR A 1 105 ? 2.730 -0.092 3.335 1.00 98.19 105 THR A C 1
ATOM 854 O O . THR A 1 105 ? 2.516 0.388 4.453 1.00 98.19 105 THR A O 1
ATOM 857 N N . LEU A 1 106 ? 1.839 0.025 2.343 1.00 98.19 106 LEU A N 1
ATOM 858 C CA . LEU A 1 106 ? 0.532 0.669 2.511 1.00 98.19 106 LEU A CA 1
ATOM 859 C C . LEU A 1 106 ? -0.354 -0.077 3.516 1.00 98.19 106 LEU A C 1
ATOM 861 O O . LEU A 1 106 ? -1.001 0.571 4.339 1.00 98.19 106 LEU A O 1
ATOM 865 N N . ALA A 1 107 ? -0.356 -1.412 3.500 1.00 98.06 107 ALA A N 1
ATOM 866 C CA . ALA A 1 107 ? -1.073 -2.224 4.482 1.00 98.06 107 ALA A CA 1
ATOM 867 C C . ALA A 1 107 ? -0.545 -2.002 5.908 1.00 98.06 107 ALA A C 1
ATOM 869 O O . ALA A 1 107 ? -1.339 -1.803 6.828 1.00 98.06 107 ALA A O 1
ATOM 870 N N . CYS A 1 108 ? 0.778 -1.920 6.089 1.00 98.25 108 CYS A N 1
ATOM 871 C CA . CYS A 1 108 ? 1.385 -1.574 7.378 1.00 98.25 108 CYS A CA 1
ATOM 872 C C . CYS A 1 108 ? 0.971 -0.169 7.853 1.00 98.25 108 CYS A C 1
ATOM 874 O O . CYS A 1 108 ? 0.651 0.035 9.030 1.00 98.25 108 CYS A O 1
ATOM 876 N N . PHE A 1 109 ? 0.933 0.813 6.945 1.00 98.44 109 PHE A N 1
ATOM 877 C CA . PHE A 1 109 ? 0.445 2.156 7.268 1.00 98.44 109 PHE A CA 1
ATOM 878 C C . PHE A 1 109 ? -1.036 2.133 7.667 1.00 98.44 109 PHE A C 1
ATOM 880 O O . PHE A 1 109 ? -1.420 2.733 8.672 1.00 98.44 109 PHE A O 1
ATOM 887 N N . GLY A 1 110 ? -1.858 1.406 6.907 1.00 98.12 110 GLY A N 1
ATOM 888 C CA . GLY A 1 110 ? -3.283 1.252 7.166 1.00 98.12 110 GLY A CA 1
ATOM 889 C C . GLY A 1 110 ? -3.554 0.643 8.538 1.00 98.12 110 GLY A C 1
ATOM 890 O O . GLY A 1 110 ? -4.303 1.216 9.327 1.00 98.12 110 GLY A O 1
ATOM 891 N N . ASN A 1 111 ? -2.872 -0.454 8.871 1.00 98.38 111 ASN A N 1
ATOM 892 C CA . ASN A 1 111 ? -3.006 -1.119 10.166 1.00 98.38 111 ASN A CA 1
ATOM 893 C C . ASN A 1 111 ? -2.561 -0.225 11.327 1.00 98.38 111 ASN A C 1
ATOM 895 O O . ASN A 1 111 ? -3.291 -0.082 12.305 1.00 98.38 111 ASN A O 1
ATOM 899 N N . SER A 1 112 ? -1.408 0.443 11.203 1.00 97.94 112 SER A N 1
ATOM 900 C CA . SER A 1 112 ? -0.892 1.332 12.258 1.00 97.94 112 SER A CA 1
ATOM 901 C C . SER A 1 112 ? -1.784 2.547 12.549 1.00 97.94 112 SER A C 1
ATOM 903 O O . SER A 1 112 ? -1.672 3.135 13.623 1.00 97.94 112 SER A O 1
ATOM 905 N N . HIS A 1 113 ? -2.692 2.902 11.632 1.00 97.81 113 HIS A N 1
ATOM 906 C CA . HIS A 1 113 ? -3.601 4.046 11.758 1.00 97.81 113 HIS A CA 1
ATOM 907 C C . HIS A 1 113 ? -5.089 3.662 11.757 1.00 97.81 113 HIS A C 1
ATOM 909 O O . HIS A 1 113 ? -5.940 4.551 11.715 1.00 97.81 113 HIS A O 1
ATOM 915 N N . ASN A 1 114 ? -5.421 2.368 11.834 1.00 97.12 114 ASN A N 1
ATOM 916 C CA . ASN A 1 114 ? -6.797 1.855 11.780 1.00 97.12 114 ASN A CA 1
ATOM 917 C C . ASN A 1 114 ? -7.582 2.321 10.537 1.00 97.12 114 ASN A C 1
ATOM 919 O O . ASN A 1 114 ? -8.745 2.719 10.626 1.00 97.12 114 ASN A O 1
ATOM 923 N N . ILE A 1 115 ? -6.937 2.296 9.373 1.00 97.25 115 ILE A N 1
ATOM 924 C CA . ILE A 1 115 ? -7.548 2.638 8.087 1.00 97.25 115 ILE A CA 1
ATOM 925 C C . ILE A 1 115 ? -7.971 1.350 7.380 1.00 97.25 115 ILE A C 1
ATOM 927 O O . ILE A 1 115 ? -7.156 0.452 7.174 1.00 97.25 115 ILE A O 1
ATOM 931 N N . ASP A 1 116 ? -9.234 1.294 6.961 1.00 95.81 116 ASP A N 1
ATOM 932 C CA . ASP A 1 116 ? -9.756 0.259 6.067 1.00 95.81 116 ASP A CA 1
ATOM 933 C C . ASP A 1 116 ? -9.360 0.585 4.617 1.00 95.81 116 ASP A C 1
ATOM 935 O O . ASP A 1 116 ? -9.858 1.552 4.023 1.00 95.81 116 ASP A O 1
ATOM 939 N N . LEU A 1 117 ? -8.426 -0.193 4.060 1.00 96.00 117 LEU A N 1
ATOM 940 C CA . LEU A 1 117 ? -7.905 0.052 2.717 1.00 96.00 117 LEU A CA 1
ATOM 941 C C . LEU A 1 117 ? -8.888 -0.328 1.607 1.00 96.00 117 LEU A C 1
ATOM 943 O O . LEU A 1 117 ? -8.866 0.325 0.563 1.00 96.00 117 LEU A O 1
ATOM 947 N N . ASP A 1 118 ? -9.775 -1.304 1.819 1.00 94.19 118 ASP A N 1
ATOM 948 C CA . ASP A 1 118 ? -10.823 -1.625 0.841 1.00 94.19 118 ASP A CA 1
ATOM 949 C C . ASP A 1 118 ? -11.810 -0.454 0.738 1.00 94.19 118 ASP A C 1
ATOM 951 O O . ASP A 1 118 ? -12.111 0.023 -0.361 1.00 94.19 118 ASP A O 1
ATOM 955 N N . ALA A 1 119 ? -12.242 0.098 1.877 1.00 93.31 119 ALA A N 1
ATOM 956 C CA . ALA A 1 119 ? -13.111 1.274 1.901 1.00 93.31 119 ALA A CA 1
ATOM 957 C C . ALA A 1 119 ? -12.430 2.518 1.295 1.00 93.31 119 ALA A C 1
ATOM 959 O O . ALA A 1 119 ? -13.057 3.283 0.550 1.00 93.31 119 ALA A O 1
ATOM 960 N N . ALA A 1 120 ? -11.142 2.732 1.585 1.00 94.50 120 ALA A N 1
ATOM 961 C CA . ALA A 1 120 ? -10.369 3.843 1.029 1.00 94.50 120 ALA A CA 1
ATOM 962 C C . ALA A 1 120 ? -10.202 3.736 -0.499 1.00 94.50 120 ALA A C 1
ATOM 964 O O . ALA A 1 120 ? -10.335 4.741 -1.216 1.00 94.50 120 ALA A O 1
ATOM 965 N N . LEU A 1 121 ? -9.946 2.527 -1.006 1.00 93.00 121 LEU A N 1
ATOM 966 C CA . LEU A 1 121 ? -9.841 2.255 -2.436 1.00 93.00 121 LEU A CA 1
ATOM 967 C C . LEU A 1 121 ? -11.193 2.433 -3.133 1.00 93.00 121 LEU A C 1
ATOM 969 O O . LEU A 1 121 ? -11.263 3.151 -4.133 1.00 93.00 121 LEU A O 1
ATOM 973 N N . GLN A 1 122 ? -12.273 1.878 -2.574 1.00 90.50 122 GLN A N 1
ATOM 974 C CA . GLN A 1 122 ? -13.627 2.024 -3.115 1.00 90.50 122 GLN A CA 1
ATOM 975 C C . GLN A 1 122 ? -14.012 3.499 -3.264 1.00 90.50 122 GLN A C 1
ATOM 977 O O . GLN A 1 122 ? -14.422 3.938 -4.338 1.00 90.50 122 GLN A O 1
ATOM 982 N N . LYS A 1 123 ? -13.771 4.305 -2.224 1.00 91.62 123 LYS A N 1
ATOM 983 C CA . LYS A 1 123 ? -14.024 5.752 -2.258 1.00 91.62 123 LYS A CA 1
ATOM 984 C C . LYS A 1 123 ? -13.251 6.455 -3.380 1.00 91.62 123 LYS A C 1
ATOM 986 O O . LYS A 1 123 ? -13.751 7.407 -3.984 1.00 91.62 123 LYS A O 1
ATOM 991 N N . SER A 1 124 ? -12.024 6.014 -3.650 1.00 91.44 124 SER A N 1
ATOM 992 C CA . SER A 1 124 ? -11.194 6.569 -4.722 1.00 91.44 124 SER A CA 1
ATOM 993 C C . SER A 1 124 ? -11.727 6.189 -6.106 1.00 91.44 124 SER A C 1
ATOM 995 O O . SER A 1 124 ? -11.792 7.053 -6.982 1.00 91.44 124 SER A O 1
ATOM 997 N N . ILE A 1 125 ? -12.177 4.945 -6.285 1.00 88.19 125 ILE A N 1
ATOM 998 C CA . ILE A 1 125 ? -12.812 4.459 -7.520 1.00 88.19 125 ILE A CA 1
ATOM 999 C C . ILE A 1 125 ? -14.108 5.229 -7.800 1.00 88.19 125 ILE A C 1
ATOM 1001 O O . ILE A 1 125 ? -14.280 5.765 -8.896 1.00 88.19 125 ILE A O 1
ATOM 1005 N N . ASP A 1 126 ? -14.977 5.378 -6.800 1.00 89.19 126 ASP A N 1
ATOM 1006 C CA . ASP A 1 126 ? -16.242 6.110 -6.937 1.00 89.19 126 ASP A CA 1
ATOM 1007 C C . ASP A 1 126 ? -16.005 7.571 -7.335 1.00 89.19 126 ASP A C 1
ATOM 1009 O O . ASP A 1 126 ? -16.691 8.120 -8.201 1.00 89.19 126 ASP A O 1
ATOM 1013 N N . LYS A 1 127 ? -14.976 8.203 -6.757 1.00 88.00 127 LYS A N 1
ATOM 1014 C CA . LYS A 1 127 ? -14.572 9.566 -7.116 1.00 88.00 127 LYS A CA 1
ATOM 1015 C C . LYS A 1 127 ? -14.149 9.674 -8.583 1.00 88.00 127 LYS A C 1
ATOM 1017 O O . LYS A 1 127 ? -14.452 10.685 -9.213 1.00 88.00 127 LYS A O 1
ATOM 1022 N N . VAL A 1 128 ? -13.439 8.686 -9.127 1.00 88.75 128 VAL A N 1
ATOM 1023 C CA . VAL A 1 128 ? -13.046 8.681 -10.548 1.00 88.75 128 VAL A CA 1
ATOM 1024 C C . VAL A 1 128 ? -14.270 8.477 -11.442 1.00 88.75 128 VAL A C 1
ATOM 1026 O O . VAL A 1 128 ? -14.482 9.273 -12.356 1.00 88.75 128 VAL A O 1
ATOM 1029 N N . ASN A 1 129 ? -15.131 7.509 -11.119 1.00 84.38 129 ASN A N 1
ATOM 1030 C CA . ASN A 1 129 ? -16.354 7.225 -11.878 1.00 84.38 129 ASN A CA 1
ATOM 1031 C C . ASN A 1 129 ? -17.296 8.437 -11.958 1.00 84.38 129 ASN A C 1
ATOM 1033 O O . ASN A 1 129 ? -17.818 8.751 -13.028 1.00 84.38 129 ASN A O 1
ATOM 1037 N N . ASN A 1 130 ? -17.468 9.157 -10.846 1.00 82.69 130 ASN A N 1
ATOM 1038 C CA . ASN A 1 130 ? -18.308 10.355 -10.796 1.00 82.69 130 ASN A CA 1
ATOM 1039 C C . ASN A 1 130 ? -17.709 11.533 -11.582 1.00 82.69 130 ASN A C 1
ATOM 1041 O O . ASN A 1 130 ? -18.439 12.301 -12.199 1.00 82.69 130 ASN A O 1
ATOM 1045 N N . ARG A 1 131 ? -16.378 11.674 -11.617 1.00 78.25 131 ARG A N 1
ATOM 1046 C CA . ARG A 1 131 ? -15.726 12.711 -12.439 1.00 78.25 131 ARG A CA 1
ATOM 1047 C C . ARG A 1 131 ? -15.864 12.434 -13.934 1.00 78.25 131 ARG A C 1
ATOM 1049 O O . ARG A 1 131 ? -15.977 13.372 -14.721 1.00 78.25 131 ARG A O 1
ATOM 1056 N N . ASP A 1 132 ? -15.830 11.169 -14.336 1.00 75.94 132 ASP A N 1
ATOM 1057 C CA . ASP A 1 132 ? -15.937 10.800 -15.747 1.00 75.94 132 ASP A CA 1
ATOM 1058 C C . ASP A 1 132 ? -17.382 10.826 -16.263 1.00 75.94 132 ASP A C 1
ATOM 1060 O O . ASP A 1 132 ? -17.597 11.144 -17.435 1.00 75.94 132 ASP A O 1
ATOM 1064 N N . SER A 1 133 ? -18.387 10.588 -15.414 1.00 67.50 133 SER A N 1
ATOM 1065 C CA . SER A 1 133 ? -19.790 10.795 -15.796 1.00 67.50 133 SER A CA 1
ATOM 1066 C C . SER A 1 133 ? -20.080 12.272 -16.094 1.00 67.50 133 SER A C 1
ATOM 1068 O O . SER A 1 133 ? -20.693 12.568 -17.118 1.00 67.50 133 SER A O 1
ATOM 1070 N N . GLU A 1 134 ? -19.542 13.209 -15.307 1.00 62.41 134 GLU A N 1
ATOM 1071 C CA . GLU A 1 134 ? -19.640 14.655 -15.573 1.00 62.41 134 GLU A CA 1
ATOM 1072 C C . GLU A 1 134 ? -18.968 15.084 -16.891 1.00 62.41 134 GLU A C 1
ATOM 1074 O O . GLU A 1 134 ? -19.424 16.022 -17.546 1.00 62.41 134 GLU A O 1
ATOM 1079 N N . ARG A 1 135 ? -17.898 14.396 -17.316 1.00 59.72 135 ARG A N 1
ATOM 1080 C CA . ARG A 1 135 ? -17.222 14.658 -18.601 1.00 59.72 135 ARG A CA 1
ATOM 1081 C C . ARG A 1 135 ? -18.031 14.171 -19.798 1.00 59.72 135 ARG A C 1
ATOM 1083 O O . ARG A 1 135 ? -18.047 14.850 -20.819 1.00 59.72 135 ARG A O 1
ATOM 1090 N N . LYS A 1 136 ? -18.734 13.042 -19.668 1.00 57.78 136 LYS A N 1
ATOM 1091 C CA . LYS A 1 136 ? -19.625 12.522 -20.721 1.00 57.78 136 LYS A CA 1
ATOM 1092 C C . LYS A 1 136 ? -20.837 13.420 -20.988 1.00 57.78 136 LYS A C 1
ATOM 1094 O O . LYS A 1 136 ? -21.376 13.353 -22.079 1.00 57.78 136 LYS A O 1
ATOM 1099 N N . PHE A 1 137 ? -21.250 14.255 -20.032 1.00 52.72 137 PHE A N 1
ATOM 1100 C CA . PHE A 1 137 ? -22.324 15.241 -20.230 1.00 52.72 137 PHE A CA 1
ATOM 1101 C C . PHE A 1 137 ? -21.846 16.578 -20.824 1.00 52.72 137 PHE A C 1
ATOM 1103 O O . PHE A 1 137 ? -22.676 17.429 -21.136 1.00 52.72 137 PHE A O 1
ATOM 1110 N N . LYS A 1 138 ? -20.530 16.795 -20.957 1.00 51.31 138 LYS A N 1
ATOM 1111 C CA . LYS A 1 138 ? -19.944 18.048 -21.468 1.00 51.31 138 LYS A CA 1
ATOM 1112 C C . LYS A 1 138 ? -19.403 17.965 -22.901 1.00 51.31 138 LYS A C 1
ATOM 1114 O O . LYS A 1 138 ? -18.963 18.995 -23.406 1.00 51.31 138 LYS A O 1
ATOM 1119 N N . ASN A 1 139 ? -19.463 16.796 -23.535 1.00 43.25 139 ASN A N 1
ATOM 1120 C CA . ASN A 1 139 ? -19.106 16.555 -24.938 1.00 43.25 139 ASN A CA 1
ATOM 1121 C C . ASN A 1 139 ? -20.309 15.985 -25.690 1.00 43.25 139 ASN A C 1
ATOM 1123 O O . ASN A 1 139 ? -20.331 16.139 -26.929 1.00 43.25 139 ASN A O 1
#

Sequence (139 aa):
MKVRLAEFVPHFTGLGGLLLGHARYSLESRTAVMHQVMQKQQQEIDSWFKEKGWSYWSPLSILARLMEETGEFARLVNHLFGDKPKRSEGADQRLEDELGDILYTLACFGNSHNIDLDAALQKSIDKVNNRDSERKFKN

Organism: NCBI:txid2750080

pLDDT: mean 77.62, std 23.24, range [33.22, 98.62]

Radius of gyration: 26.12 Å; chains: 1; bounding box: 85×33×44 Å

Foldseek 3Di:
DDDDDDDDDDDDDDPPPPPVVVVVVVPVVVVPCPPLVLVVVLVVLVVVCVVVVHDQDDLVVLVVQLVVLVVVLVVVCCLVPNPDDHDPDDDPDDNVVSVVSNSSSVSSNCNNVVHRVSVVVVVVVVVVVVVVVVVVVVD

Secondary structure (DSSP, 8-state):
-------------STTTTHHHHHHHHHHTTSS----HHHHHHHHHHHHHHHHTPPPPPHHHHHHHHHHHHHHHHHHHHHHHSSSPPP-------HHHHHHHHHHHHHHHHHHTT--HHHHHHHHHHHHHHHHHHHHT--